Protein AF-A0AAU6WUU3-F1 (afdb_monomer_lite)

InterPro domains:
  IPR005627 CutC-like [PF03932] (4-73)
  IPR005627 CutC-like [PTHR12598] (5-78)
  IPR036822 CutC-like domain superfamily [G3DSA:3.20.20.380] (2-91)
  IPR036822 CutC-like domain superfamily [SSF110395] (5-78)

Secondary structure (DSSP, 8-state):
-HHHHHHHHHTT--EEEESSSSSSHHHHHHHHHHHHHHHTTSSEEEEESS--TTTHHHHHHHH--SEEE-----SSSSS--HHHHHHHH--

Structure (mmCIF, N/CA/C/O backbone):
data_AF-A0AAU6WUU3-F1
#
_entry.id   AF-A0AAU6WUU3-F1
#
loop_
_atom_site.group_PDB
_atom_site.id
_atom_site.type_symbol
_atom_site.label_atom_id
_atom_site.label_alt_id
_atom_site.label_comp_id
_atom_site.label_asym_id
_atom_site.label_entity_id
_atom_site.label_seq_id
_atom_site.pdbx_PDB_ins_code
_atom_site.Cartn_x
_atom_site.Cartn_y
_atom_site.Cartn_z
_atom_site.occupancy
_atom_site.B_iso_or_equiv
_atom_site.auth_seq_id
_atom_site.auth_comp_id
_atom_site.auth_asym_id
_atom_site.auth_atom_id
_atom_site.pdbx_PDB_model_num
ATOM 1 N N . MET A 1 1 ? -11.373 13.839 5.251 1.00 55.50 1 MET A N 1
ATOM 2 C CA . MET A 1 1 ? -11.170 12.369 5.193 1.00 55.50 1 MET A CA 1
ATOM 3 C C . MET A 1 1 ? -12.162 11.542 6.011 1.00 55.50 1 MET A C 1
ATOM 5 O O . MET A 1 1 ? -12.529 10.489 5.516 1.00 55.50 1 MET A O 1
ATOM 9 N N . LYS A 1 2 ? -12.651 11.976 7.190 1.00 61.03 2 LYS A N 1
ATOM 10 C CA . LYS A 1 2 ? -13.641 11.183 7.956 1.00 61.03 2 LYS A CA 1
ATOM 11 C C . LYS A 1 2 ? -14.955 10.932 7.196 1.00 61.03 2 LYS A C 1
ATOM 13 O O . LYS A 1 2 ? -15.363 9.789 7.075 1.00 61.03 2 LYS A O 1
ATOM 18 N N . ILE A 1 3 ? -15.569 11.969 6.611 1.00 63.94 3 ILE A N 1
ATOM 19 C CA . ILE A 1 3 ? -16.871 11.828 5.924 1.00 63.94 3 ILE A CA 1
ATOM 20 C C . ILE A 1 3 ? -16.821 10.818 4.752 1.00 63.94 3 ILE A C 1
ATOM 22 O O . ILE A 1 3 ? -17.722 9.986 4.674 1.00 63.94 3 ILE A O 1
ATOM 26 N N . PRO A 1 4 ? -15.801 10.822 3.864 1.00 83.12 4 PRO A N 1
ATOM 27 C CA . PRO A 1 4 ? -15.690 9.793 2.826 1.00 83.12 4 PRO A CA 1
ATOM 28 C C . PRO A 1 4 ? -15.481 8.369 3.359 1.00 83.12 4 PRO A C 1
ATOM 30 O O . PRO A 1 4 ? -16.125 7.450 2.866 1.00 83.12 4 PRO A O 1
ATOM 33 N N . LEU A 1 5 ? -14.624 8.177 4.370 1.00 94.00 5 LEU A N 1
ATOM 34 C CA . LEU A 1 5 ? -14.320 6.848 4.915 1.00 94.00 5 LEU A CA 1
ATOM 35 C C . LEU A 1 5 ? -15.561 6.179 5.520 1.00 94.00 5 LEU A C 1
ATOM 37 O O . LEU A 1 5 ? -15.867 5.036 5.190 1.00 94.00 5 LEU A O 1
ATOM 41 N N . GLU A 1 6 ? -16.302 6.907 6.358 1.00 95.25 6 GLU A N 1
ATOM 42 C CA . GLU A 1 6 ? -17.499 6.366 7.014 1.00 95.25 6 GLU A CA 1
ATOM 43 C C . GLU A 1 6 ? -18.594 5.996 6.008 1.00 95.25 6 GLU A C 1
ATOM 45 O O . GLU A 1 6 ? -19.302 5.011 6.199 1.00 95.25 6 GLU A O 1
ATOM 50 N N . LYS A 1 7 ? -18.705 6.734 4.896 1.00 95.44 7 LYS A N 1
ATOM 51 C CA . LYS A 1 7 ? -19.636 6.385 3.814 1.00 95.44 7 LYS A CA 1
ATOM 52 C C . LYS A 1 7 ? -19.250 5.073 3.136 1.00 95.44 7 LYS A C 1
ATOM 54 O O . LYS A 1 7 ? -20.117 4.233 2.929 1.00 95.44 7 LYS A O 1
ATOM 59 N N . VAL A 1 8 ? -17.965 4.877 2.831 1.00 95.50 8 VAL A N 1
ATOM 60 C CA . VAL A 1 8 ? -17.477 3.625 2.227 1.00 95.50 8 VAL A CA 1
ATOM 61 C C . VAL A 1 8 ? -17.732 2.437 3.162 1.00 95.50 8 VAL A C 1
ATOM 63 O O . VAL A 1 8 ? -18.215 1.400 2.708 1.00 95.50 8 VAL A O 1
ATOM 66 N N . ILE A 1 9 ? -17.497 2.609 4.467 1.00 96.12 9 ILE A N 1
ATOM 67 C CA . ILE A 1 9 ? -17.823 1.599 5.487 1.00 96.12 9 ILE A CA 1
ATOM 68 C C . ILE A 1 9 ? -19.334 1.328 5.524 1.00 96.12 9 ILE A C 1
ATOM 70 O O . ILE A 1 9 ? -19.745 0.169 5.512 1.00 96.12 9 ILE A O 1
ATOM 74 N N . GLY A 1 10 ? -20.165 2.374 5.521 1.00 96.94 10 GLY A N 1
ATOM 75 C CA . GLY A 1 10 ? -21.627 2.258 5.524 1.00 96.94 10 GLY A CA 1
ATOM 76 C C . GLY A 1 10 ? -22.197 1.549 4.292 1.00 96.94 10 GLY A C 1
ATOM 77 O O . GLY A 1 10 ? -23.222 0.881 4.393 1.00 96.94 10 GLY A O 1
ATOM 78 N N . CYS A 1 11 ? -21.511 1.621 3.148 1.00 96.88 11 CYS A N 1
ATOM 79 C CA . CYS A 1 11 ? -21.843 0.843 1.951 1.00 96.88 11 CYS A CA 1
ATOM 80 C C . CYS A 1 11 ? -21.464 -0.648 2.055 1.00 96.88 11 CYS A C 1
ATOM 82 O O . CYS A 1 11 ? -21.821 -1.423 1.173 1.00 96.88 11 CYS A O 1
ATOM 84 N N . GLY A 1 12 ? -20.740 -1.064 3.099 1.00 96.88 12 GLY A N 1
ATOM 85 C CA . GLY A 1 12 ? -20.371 -2.461 3.338 1.00 96.88 12 GLY A CA 1
ATOM 86 C C . GLY A 1 12 ? -19.070 -2.920 2.672 1.00 96.88 12 GLY A C 1
ATOM 87 O O . GLY A 1 12 ? -18.747 -4.108 2.749 1.00 96.88 12 GLY A O 1
ATOM 88 N N . PHE A 1 13 ? -18.297 -2.013 2.060 1.00 97.56 13 PHE A N 1
ATOM 89 C CA . PHE A 1 13 ? -16.978 -2.347 1.517 1.00 97.56 13 PHE A CA 1
ATOM 90 C C . PHE A 1 13 ? -16.026 -2.823 2.620 1.00 97.56 13 PHE A C 1
ATOM 92 O O . PHE A 1 13 ? -16.068 -2.350 3.755 1.00 97.56 13 PHE A O 1
ATOM 99 N N . LYS A 1 14 ? -15.145 -3.762 2.268 1.00 97.44 14 LYS A N 1
ATOM 100 C CA . LYS A 1 14 ? -14.171 -4.357 3.197 1.00 97.44 14 LYS A CA 1
ATOM 101 C C . LYS A 1 14 ? -12.754 -3.836 3.019 1.00 97.44 14 LYS A C 1
ATOM 103 O O . LYS A 1 14 ? -11.984 -3.875 3.974 1.00 97.44 14 LYS A O 1
ATOM 108 N N . THR A 1 15 ? -12.448 -3.281 1.851 1.00 98.00 15 THR A N 1
ATOM 109 C CA . THR A 1 15 ? -11.094 -2.863 1.496 1.00 98.00 15 THR A CA 1
ATOM 110 C C . THR A 1 15 ? -11.133 -1.611 0.623 1.00 98.00 15 THR A C 1
ATOM 112 O O . THR A 1 15 ? -11.998 -1.485 -0.245 1.00 98.00 15 THR A O 1
ATOM 115 N N . ILE A 1 16 ? -10.188 -0.692 0.831 1.00 97.19 16 ILE A N 1
ATOM 116 C CA . ILE A 1 16 ? -9.946 0.481 -0.020 1.00 97.19 16 ILE A CA 1
ATOM 117 C C . ILE A 1 16 ? -8.555 0.351 -0.640 1.00 97.19 16 ILE A C 1
ATOM 119 O O . ILE A 1 16 ? -7.569 0.360 0.092 1.00 97.19 16 ILE A O 1
ATOM 123 N N . LEU A 1 17 ? -8.469 0.294 -1.973 1.00 98.06 17 LEU A N 1
ATOM 124 C CA . LEU A 1 17 ? -7.209 0.442 -2.708 1.00 98.06 17 LEU A CA 1
ATOM 125 C C . LEU A 1 17 ? -6.925 1.927 -2.955 1.00 98.06 17 LEU A C 1
ATOM 127 O O . LEU A 1 17 ? -7.736 2.614 -3.578 1.00 98.06 17 LEU A O 1
ATOM 131 N N . THR A 1 18 ? -5.798 2.447 -2.468 1.00 97.62 18 THR A N 1
ATOM 132 C CA . THR A 1 18 ? -5.466 3.871 -2.633 1.00 97.62 18 THR A CA 1
ATOM 133 C C . THR A 1 18 ? -3.968 4.165 -2.533 1.00 97.62 18 THR A C 1
ATOM 135 O O . THR A 1 18 ? -3.235 3.490 -1.812 1.00 97.62 18 THR A O 1
ATOM 138 N N . SER A 1 19 ? -3.547 5.229 -3.219 1.00 98.06 19 SER A N 1
ATOM 139 C CA . SER A 1 19 ? -2.232 5.870 -3.107 1.00 98.06 19 SER A CA 1
ATOM 140 C C . SER A 1 19 ? -2.205 7.033 -2.112 1.00 98.06 19 SER A C 1
ATOM 142 O O . SER A 1 19 ? -1.196 7.714 -2.006 1.00 98.06 19 SER A O 1
ATOM 144 N N . GLY A 1 20 ? -3.298 7.308 -1.387 1.00 96.69 20 GLY A N 1
ATOM 145 C CA . GLY A 1 20 ? -3.356 8.428 -0.438 1.00 96.69 20 GLY A CA 1
ATOM 146 C C . GLY A 1 20 ? -3.725 9.771 -1.069 1.00 96.69 20 GLY A C 1
ATOM 147 O O . GLY A 1 20 ? -3.336 10.814 -0.547 1.00 96.69 20 GLY A O 1
ATOM 148 N N . GLN A 1 21 ? -4.501 9.752 -2.160 1.00 95.75 21 GLN A N 1
ATOM 149 C CA . GLN A 1 21 ? -4.907 10.946 -2.928 1.00 95.75 21 GLN 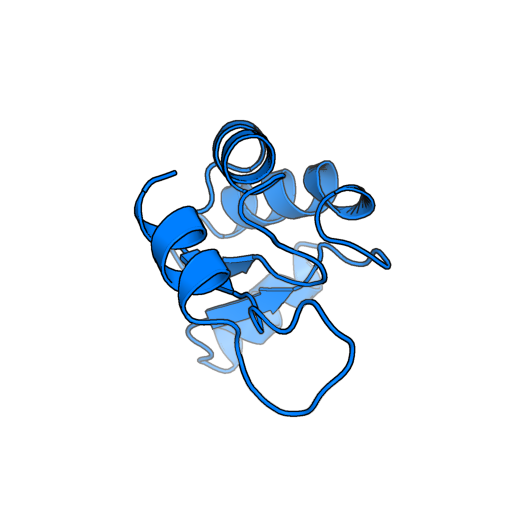A CA 1
ATOM 150 C C . GLN A 1 21 ? -3.718 11.702 -3.542 1.00 95.75 21 GLN A C 1
ATOM 152 O O . GLN A 1 21 ? -3.751 12.923 -3.655 1.00 95.75 21 GLN A O 1
ATOM 157 N N . GLN A 1 22 ? -2.671 10.968 -3.918 1.00 97.75 22 GLN A N 1
ATOM 158 C CA . GLN A 1 22 ? -1.484 11.488 -4.594 1.00 97.75 22 GLN A CA 1
ATOM 159 C C . GLN A 1 22 ? -1.114 10.591 -5.787 1.00 97.75 22 GLN A C 1
ATOM 161 O O . GLN A 1 22 ? -1.600 9.455 -5.854 1.00 97.75 22 GLN A O 1
ATOM 166 N N . PRO A 1 23 ? -0.276 11.059 -6.731 1.00 97.31 23 PRO A N 1
ATOM 167 C CA . PRO A 1 23 ? 0.123 10.269 -7.899 1.00 97.31 23 PRO A CA 1
ATOM 168 C C . PRO A 1 23 ? 0.805 8.940 -7.547 1.00 97.31 23 PRO A C 1
ATOM 170 O O . PRO A 1 23 ? 0.606 7.944 -8.242 1.00 97.31 23 PRO A O 1
ATOM 173 N N . SER A 1 24 ? 1.556 8.899 -6.443 1.00 97.69 24 SER A N 1
ATOM 174 C CA . SER A 1 24 ? 2.236 7.698 -5.961 1.00 97.69 24 SER A CA 1
ATOM 175 C C . SER A 1 24 ? 2.028 7.453 -4.467 1.00 97.69 24 SER A C 1
ATOM 177 O O . SER A 1 24 ? 1.716 8.358 -3.689 1.00 97.69 24 SER A O 1
ATOM 179 N N . VAL A 1 25 ? 2.246 6.205 -4.054 1.00 97.62 25 VAL A N 1
ATOM 180 C CA . VAL A 1 25 ? 2.230 5.786 -2.648 1.00 97.62 25 VAL A CA 1
ATOM 181 C C . VAL A 1 25 ? 3.250 6.554 -1.800 1.00 97.62 25 VAL A C 1
ATOM 183 O O . VAL A 1 25 ? 2.956 6.912 -0.660 1.00 97.62 25 VAL A O 1
ATOM 186 N N . SER A 1 26 ? 4.424 6.848 -2.367 1.00 97.88 26 SER A N 1
ATOM 187 C CA . SER A 1 26 ? 5.496 7.592 -1.703 1.00 97.88 26 SER A CA 1
ATOM 188 C C . SER A 1 26 ? 5.086 9.036 -1.424 1.00 97.88 26 SER A C 1
ATOM 190 O O . SER A 1 26 ? 5.296 9.525 -0.314 1.00 97.88 26 SER A O 1
ATOM 192 N N . GLU A 1 27 ? 4.433 9.696 -2.383 1.00 98.31 27 GLU A N 1
ATOM 193 C CA . GLU A 1 27 ? 3.900 11.054 -2.208 1.00 98.31 27 GLU A CA 1
ATOM 194 C C . GLU A 1 27 ? 2.702 11.088 -1.246 1.00 98.31 27 GLU A C 1
ATOM 196 O O . GLU A 1 27 ? 2.522 12.049 -0.499 1.00 98.31 27 GLU A O 1
ATOM 201 N N . GLY A 1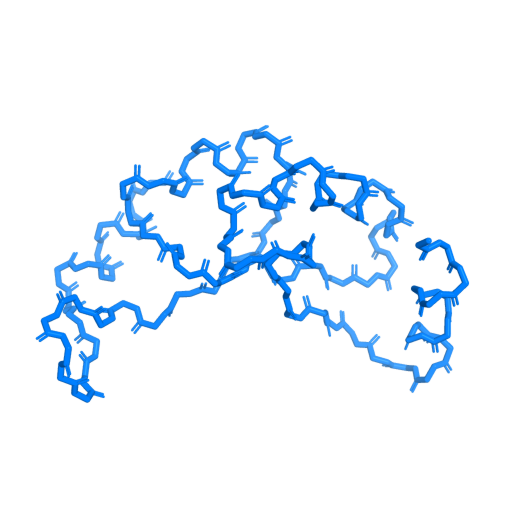 28 ? 1.882 10.034 -1.218 1.00 98.06 28 GLY A N 1
ATOM 202 C CA . GLY A 1 28 ? 0.683 9.965 -0.382 1.00 98.06 28 GLY A CA 1
ATOM 203 C C . GLY A 1 28 ? 0.869 9.373 1.015 1.00 98.06 28 GLY A C 1
ATOM 204 O O . GLY A 1 28 ? -0.117 9.267 1.751 1.00 98.06 28 GLY A O 1
ATOM 205 N N . LYS A 1 29 ? 2.091 8.999 1.419 1.00 98.06 29 LYS A N 1
ATOM 206 C CA . LYS A 1 29 ? 2.355 8.253 2.667 1.00 98.06 29 LYS A CA 1
ATOM 207 C C . LYS A 1 29 ? 1.798 8.909 3.936 1.00 98.06 29 LYS A C 1
ATOM 209 O O . LYS A 1 29 ? 1.305 8.210 4.819 1.00 98.06 29 LYS A O 1
ATOM 214 N N . GLU A 1 30 ? 1.784 10.241 4.016 1.00 98.19 30 GLU A N 1
ATOM 215 C CA . GLU A 1 30 ? 1.182 10.962 5.150 1.00 98.19 30 GLU A CA 1
ATOM 216 C C . GLU A 1 30 ? -0.336 10.784 5.233 1.00 98.19 30 GLU A C 1
ATOM 218 O O . GLU A 1 30 ? -0.892 10.567 6.313 1.00 98.19 30 GLU A O 1
ATOM 223 N N . ASN A 1 31 ? -1.021 10.862 4.094 1.00 97.75 31 ASN A N 1
ATOM 224 C CA . ASN A 1 31 ? -2.463 10.656 4.025 1.00 97.75 31 ASN A CA 1
ATOM 225 C C . ASN A 1 31 ? -2.816 9.192 4.283 1.00 97.75 31 ASN A C 1
ATOM 227 O O . ASN A 1 31 ? -3.802 8.913 4.964 1.00 97.75 31 ASN A O 1
ATOM 231 N N . LEU A 1 32 ? -1.994 8.265 3.786 1.00 98.12 32 LEU A N 1
ATOM 232 C CA . LEU A 1 32 ? -2.141 6.833 4.034 1.00 98.12 32 LEU A CA 1
ATOM 233 C C . LEU A 1 32 ? -2.018 6.506 5.520 1.00 98.12 32 LEU A C 1
ATOM 235 O O . LEU A 1 32 ? -2.896 5.833 6.049 1.00 98.12 32 LEU A O 1
ATOM 239 N N . LYS A 1 33 ? -1.006 7.043 6.214 1.00 98.50 33 LYS A N 1
ATOM 240 C CA . LYS A 1 33 ? -0.858 6.887 7.668 1.00 98.50 33 LYS A CA 1
ATOM 241 C C . LYS A 1 33 ? -2.119 7.341 8.409 1.00 98.50 33 LYS A C 1
ATOM 243 O O . LYS A 1 33 ? -2.707 6.565 9.158 1.00 98.50 33 LYS A O 1
ATOM 248 N N . LYS A 1 34 ? -2.590 8.563 8.128 1.00 97.62 34 LYS A N 1
ATOM 249 C CA . LYS A 1 34 ? -3.827 9.105 8.720 1.00 97.62 34 LYS A CA 1
ATOM 250 C C . LYS A 1 34 ? -5.032 8.210 8.423 1.00 97.62 34 LYS A C 1
ATOM 252 O O . LYS A 1 34 ? -5.883 8.016 9.285 1.00 97.62 34 LYS A O 1
ATOM 257 N N . LEU A 1 35 ? -5.132 7.673 7.207 1.00 97.12 35 LEU A N 1
ATOM 258 C CA . LEU A 1 35 ? -6.242 6.817 6.796 1.00 97.12 35 LEU A CA 1
ATOM 259 C C . LEU A 1 35 ? -6.209 5.448 7.489 1.00 97.12 35 LEU A C 1
ATOM 261 O O . LEU A 1 35 ? -7.255 4.984 7.936 1.00 97.12 35 LEU A O 1
ATOM 265 N N . VAL A 1 36 ? -5.031 4.833 7.625 1.00 97.94 36 VAL A N 1
ATOM 266 C CA . VAL A 1 36 ? -4.833 3.589 8.384 1.00 97.94 36 VAL A CA 1
ATOM 267 C C . VAL A 1 36 ? -5.236 3.796 9.844 1.00 97.94 36 VAL A C 1
ATOM 269 O O . VAL A 1 36 ? -6.039 3.021 10.362 1.00 97.94 36 VAL A O 1
ATOM 272 N N . GLU A 1 37 ? -4.778 4.876 10.481 1.00 97.38 37 GLU A N 1
ATOM 273 C CA . GLU A 1 37 ? -5.152 5.225 11.859 1.00 97.38 37 GLU A CA 1
ATOM 274 C C . GLU A 1 37 ? -6.670 5.440 12.002 1.00 97.38 37 GLU A C 1
ATOM 276 O O . GLU A 1 37 ? -7.308 4.855 12.877 1.00 97.38 37 GLU A O 1
ATOM 281 N N . LEU A 1 38 ? -7.279 6.221 11.102 1.00 96.56 38 LEU A N 1
ATOM 282 C CA . LEU A 1 38 ? -8.723 6.489 11.102 1.00 96.56 38 LEU A CA 1
ATOM 283 C C . LEU A 1 38 ? -9.573 5.247 10.811 1.00 96.56 38 LEU A C 1
ATOM 285 O O . LEU A 1 38 ? -10.710 5.163 11.286 1.00 96.56 38 LEU A O 1
ATOM 289 N N . SER A 1 39 ? -9.055 4.293 10.032 1.00 96.31 39 SER A N 1
ATOM 290 C CA . SER A 1 39 ? -9.753 3.037 9.748 1.00 96.31 39 SER A CA 1
ATOM 291 C C . SER A 1 39 ? -10.025 2.262 11.034 1.00 96.31 39 SER A C 1
ATOM 293 O O . SER A 1 39 ? -11.088 1.654 11.161 1.00 96.31 39 SER A O 1
ATOM 295 N N . ALA A 1 40 ? -9.103 2.326 12.005 1.00 95.94 40 ALA A N 1
ATOM 296 C CA . ALA A 1 40 ? -9.166 1.595 13.267 1.00 95.94 40 ALA A CA 1
ATOM 297 C C . ALA A 1 40 ? -9.534 0.105 13.078 1.00 95.94 40 ALA A C 1
ATOM 299 O O . ALA A 1 40 ? -10.262 -0.471 13.881 1.00 95.94 40 ALA A O 1
ATOM 300 N N . GLY A 1 41 ? -9.094 -0.504 11.967 1.00 95.75 41 GLY A N 1
ATOM 301 C CA . GLY A 1 41 ? -9.383 -1.902 11.627 1.00 95.75 41 GLY A CA 1
ATOM 302 C C . GLY A 1 41 ? -10.814 -2.193 11.156 1.00 95.75 41 GLY A C 1
ATOM 303 O O . GLY A 1 41 ? -11.136 -3.348 10.898 1.00 95.75 41 GLY A O 1
ATOM 304 N N . ARG A 1 42 ? -11.676 -1.179 11.011 1.00 97.06 42 ARG A N 1
ATOM 305 C CA . ARG A 1 42 ? -13.070 -1.339 10.550 1.00 97.06 42 ARG A CA 1
ATOM 306 C C . ARG A 1 42 ? -13.174 -1.625 9.050 1.00 97.06 42 ARG A C 1
ATOM 308 O O . ARG A 1 42 ? -14.170 -2.179 8.598 1.00 97.06 42 ARG A O 1
ATOM 315 N N . ILE A 1 43 ? -12.155 -1.222 8.295 1.00 97.56 43 ILE A N 1
ATOM 316 C CA . ILE A 1 43 ? -11.990 -1.476 6.865 1.00 97.56 43 ILE A CA 1
ATOM 317 C C . ILE A 1 43 ? -10.498 -1.595 6.563 1.00 97.56 43 ILE A C 1
ATOM 319 O O . ILE A 1 43 ? -9.681 -0.899 7.170 1.00 97.56 43 ILE A O 1
ATOM 323 N N . GLU A 1 44 ? -10.130 -2.483 5.649 1.00 98.12 44 GLU A N 1
ATOM 324 C CA . GLU A 1 44 ? -8.739 -2.680 5.262 1.00 98.12 44 GLU A CA 1
ATOM 325 C C . GLU A 1 44 ? -8.282 -1.575 4.307 1.00 98.12 44 GLU A C 1
ATOM 327 O O . GLU A 1 44 ? -8.974 -1.222 3.351 1.00 98.12 44 GLU A O 1
ATOM 332 N N . ILE A 1 45 ? -7.090 -1.033 4.547 1.00 98.12 45 ILE A N 1
ATOM 333 C CA . ILE A 1 45 ? -6.445 -0.101 3.622 1.00 98.12 45 ILE A CA 1
ATOM 334 C C . ILE A 1 45 ? -5.400 -0.888 2.835 1.00 98.12 45 ILE A C 1
ATOM 336 O O . ILE A 1 45 ? -4.375 -1.286 3.389 1.00 98.12 45 ILE A O 1
ATOM 340 N N . LEU A 1 46 ? -5.688 -1.131 1.557 1.00 98.44 46 LEU A N 1
ATOM 341 C CA . LEU A 1 46 ? -4.785 -1.762 0.603 1.00 98.44 46 LEU A CA 1
ATOM 342 C C . LEU A 1 46 ? -3.950 -0.665 -0.061 1.00 98.44 46 LEU A C 1
ATOM 344 O O . LEU A 1 46 ? -4.424 0.087 -0.914 1.00 98.44 46 LEU A O 1
ATOM 348 N N . VAL A 1 47 ? -2.705 -0.537 0.375 1.00 98.44 47 VAL 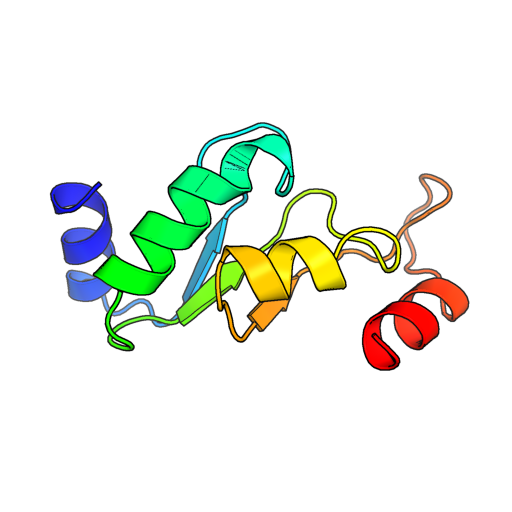A N 1
ATOM 349 C CA . VAL A 1 47 ? -1.821 0.551 -0.045 1.00 98.44 47 VAL A CA 1
ATOM 350 C C . VAL A 1 47 ? -1.197 0.227 -1.405 1.00 98.44 47 VAL A C 1
ATOM 352 O O . VAL A 1 47 ? -0.548 -0.805 -1.551 1.00 98.44 47 VAL A O 1
ATOM 355 N N . GLY A 1 48 ? -1.366 1.093 -2.407 1.00 97.44 48 GLY A N 1
ATOM 356 C CA . GLY A 1 48 ? -0.853 0.846 -3.760 1.00 97.44 48 GLY A CA 1
ATOM 357 C C . GLY A 1 48 ? -0.696 2.108 -4.608 1.00 97.44 48 GLY A C 1
ATOM 358 O O . GLY A 1 48 ? -1.033 3.203 -4.175 1.00 97.44 48 GLY A O 1
ATOM 359 N N . GLY A 1 49 ? -0.178 1.951 -5.830 1.00 95.81 49 GLY A N 1
ATOM 360 C CA . GLY A 1 49 ? 0.143 3.060 -6.743 1.00 95.81 49 GLY A CA 1
ATOM 361 C C . GLY A 1 49 ? 1.646 3.335 -6.805 1.00 95.81 49 GLY A C 1
ATOM 362 O O 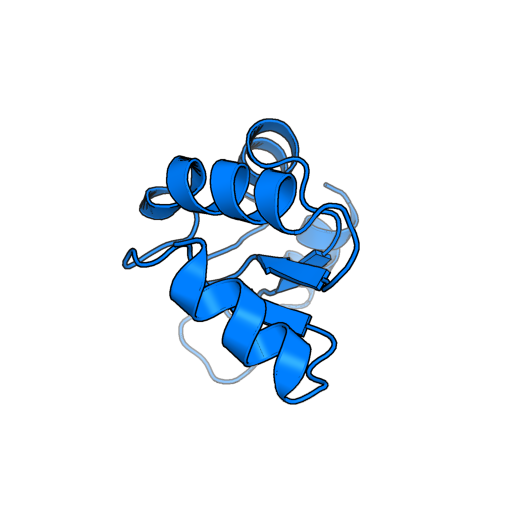. GLY A 1 49 ? 2.160 4.194 -6.095 1.00 95.81 49 GLY A O 1
ATOM 363 N N . GLY A 1 50 ? 2.361 2.570 -7.635 1.00 95.94 50 GLY A N 1
ATOM 364 C CA . GLY A 1 50 ? 3.824 2.671 -7.767 1.00 95.94 50 GLY A CA 1
ATOM 365 C C . GLY A 1 50 ? 4.628 1.951 -6.675 1.00 95.94 50 GLY A C 1
ATOM 366 O O . GLY A 1 50 ? 5.817 2.204 -6.521 1.00 95.94 50 GLY A O 1
ATOM 367 N N . LEU A 1 51 ? 4.001 1.054 -5.909 1.00 97.75 51 LEU A N 1
ATOM 368 C CA . LEU A 1 51 ? 4.683 0.271 -4.876 1.00 97.75 51 LEU A CA 1
ATOM 369 C C . LEU A 1 51 ? 5.614 -0.783 -5.499 1.00 97.75 51 LEU A C 1
ATOM 371 O O . LEU A 1 51 ? 5.206 -1.513 -6.409 1.00 97.75 51 LEU A O 1
ATOM 375 N N . ARG A 1 52 ? 6.853 -0.863 -5.022 1.00 97.75 52 ARG A N 1
ATOM 376 C CA . ARG A 1 52 ? 7.909 -1.769 -5.496 1.00 97.75 52 ARG A CA 1
ATOM 377 C C . ARG A 1 52 ? 8.733 -2.281 -4.317 1.00 97.75 52 ARG A C 1
ATOM 379 O O . ARG A 1 52 ? 8.666 -1.723 -3.222 1.00 97.75 52 ARG A O 1
ATOM 386 N N . SER A 1 53 ? 9.533 -3.312 -4.553 1.00 98.19 53 SER A N 1
ATOM 387 C CA . SER A 1 53 ? 10.499 -3.843 -3.585 1.00 98.19 53 SER A CA 1
ATOM 388 C C . SER A 1 53 ? 11.425 -2.752 -3.030 1.00 98.19 53 SER A C 1
ATOM 390 O O . SER A 1 53 ? 11.778 -2.773 -1.858 1.00 98.19 53 SER A O 1
ATOM 392 N N . THR A 1 54 ? 11.729 -1.730 -3.832 1.00 97.38 54 THR A N 1
ATOM 393 C CA . THR A 1 54 ? 12.580 -0.596 -3.451 1.00 97.38 54 THR A CA 1
ATOM 394 C C . THR A 1 54 ? 11.950 0.400 -2.476 1.00 97.38 54 THR A C 1
ATOM 396 O O . THR A 1 54 ? 12.681 1.210 -1.914 1.00 97.38 54 THR A O 1
ATOM 399 N N . ASN A 1 55 ? 10.624 0.397 -2.281 1.00 97.81 55 ASN A N 1
ATOM 400 C CA . ASN A 1 55 ? 9.949 1.367 -1.403 1.00 97.81 55 ASN A CA 1
ATOM 401 C C . ASN A 1 55 ? 8.969 0.755 -0.392 1.00 97.81 55 ASN A C 1
ATOM 403 O O . ASN A 1 55 ? 8.497 1.464 0.498 1.00 97.81 55 ASN A O 1
ATOM 407 N N . ILE A 1 56 ? 8.651 -0.539 -0.492 1.00 9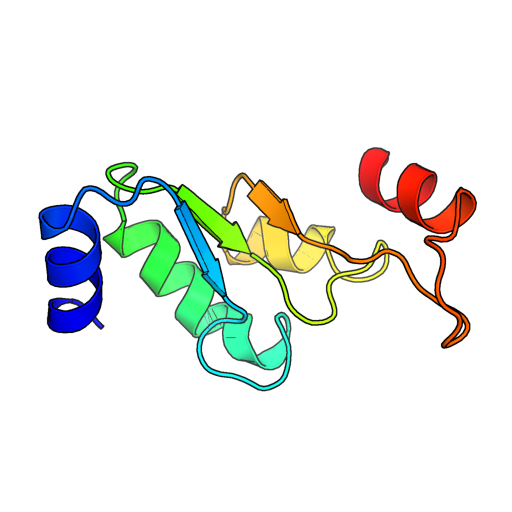8.06 56 ILE A N 1
ATOM 408 C CA . ILE A 1 56 ? 7.632 -1.167 0.355 1.00 98.06 56 ILE A CA 1
ATOM 409 C C . ILE A 1 56 ? 7.978 -1.119 1.849 1.00 98.06 56 ILE A C 1
ATOM 411 O O . ILE A 1 56 ? 7.074 -0.886 2.650 1.00 98.06 56 ILE A O 1
ATOM 415 N N . GLU A 1 57 ? 9.247 -1.287 2.232 1.00 98.00 57 GLU A N 1
ATOM 416 C CA . GLU A 1 57 ? 9.672 -1.249 3.640 1.00 98.00 57 GLU A CA 1
ATOM 417 C C . GLU A 1 57 ? 9.400 0.123 4.267 1.00 98.00 57 GLU A C 1
ATOM 419 O O . GLU A 1 57 ? 8.682 0.209 5.262 1.00 98.00 57 GLU A O 1
ATOM 424 N N . GLU A 1 58 ? 9.858 1.207 3.630 1.00 97.94 58 GLU A N 1
ATOM 425 C CA . GLU A 1 58 ? 9.616 2.577 4.101 1.00 97.94 58 GLU A CA 1
ATOM 426 C C . GLU A 1 58 ? 8.112 2.855 4.238 1.00 97.94 58 GLU A C 1
ATOM 428 O O . GLU A 1 58 ? 7.645 3.368 5.259 1.00 97.94 58 GLU A O 1
ATOM 433 N N . ILE A 1 59 ? 7.324 2.490 3.221 1.00 98.44 59 ILE A N 1
ATOM 434 C CA . ILE A 1 59 ? 5.876 2.716 3.233 1.00 98.44 59 ILE A CA 1
ATOM 435 C C . ILE A 1 59 ? 5.207 1.904 4.345 1.00 98.44 59 ILE A C 1
ATOM 437 O O . ILE A 1 59 ? 4.337 2.434 5.049 1.00 98.44 59 ILE A O 1
ATOM 441 N N . ARG A 1 60 ? 5.606 0.644 4.544 1.00 98.19 60 ARG A N 1
ATOM 442 C CA . ARG A 1 60 ? 5.101 -0.217 5.621 1.00 98.19 60 ARG A CA 1
ATOM 443 C C . ARG A 1 60 ? 5.419 0.379 6.983 1.00 98.19 60 ARG A C 1
ATOM 445 O O . ARG A 1 60 ? 4.524 0.503 7.823 1.00 98.19 60 ARG A O 1
ATOM 452 N N . GLU A 1 61 ? 6.659 0.793 7.197 1.00 98.25 61 GLU A N 1
ATOM 453 C CA . GLU A 1 61 ? 7.095 1.373 8.460 1.00 98.25 61 GLU A CA 1
ATOM 454 C C . GLU A 1 61 ? 6.407 2.702 8.761 1.00 98.25 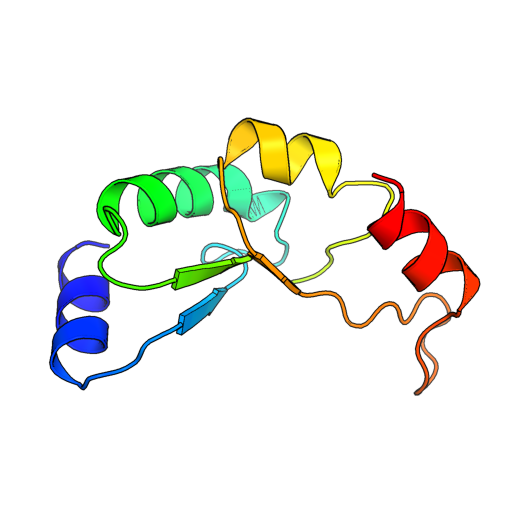61 GLU A C 1
ATOM 456 O O . GLU A 1 61 ? 6.016 2.934 9.909 1.00 98.25 61 GLU A O 1
ATOM 461 N N . TYR A 1 62 ? 6.218 3.549 7.750 1.00 98.38 62 TYR A N 1
ATOM 462 C CA . TYR A 1 62 ? 5.636 4.875 7.920 1.00 98.38 62 TYR A CA 1
ATOM 463 C C . TYR A 1 62 ? 4.118 4.828 8.133 1.00 98.38 62 TYR A C 1
ATOM 465 O O . TYR A 1 62 ? 3.584 5.510 9.010 1.00 98.38 62 TYR A O 1
ATOM 473 N N . THR A 1 63 ? 3.411 4.019 7.338 1.00 98.25 63 THR A N 1
ATOM 474 C CA . THR A 1 63 ? 1.937 3.964 7.344 1.00 98.25 63 THR A CA 1
ATOM 475 C C . THR A 1 63 ? 1.368 2.959 8.337 1.00 98.25 63 THR A C 1
ATOM 477 O O . THR A 1 63 ? 0.201 3.073 8.704 1.00 98.25 63 THR A O 1
ATOM 480 N N . LYS A 1 64 ? 2.167 1.964 8.749 1.00 98.06 64 LYS A N 1
ATOM 481 C CA . LYS A 1 64 ? 1.731 0.790 9.525 1.00 98.06 64 LYS A CA 1
ATOM 482 C C . LYS A 1 64 ? 0.609 -0.017 8.852 1.00 98.06 64 LYS A C 1
ATOM 484 O O . LYS A 1 64 ? -0.097 -0.773 9.522 1.00 98.06 64 LYS A O 1
ATOM 489 N N . ALA A 1 65 ? 0.436 0.127 7.536 1.00 97.69 65 ALA A N 1
ATOM 490 C CA . ALA A 1 65 ? -0.503 -0.681 6.769 1.00 97.69 65 ALA A CA 1
ATOM 491 C C . ALA A 1 65 ? -0.093 -2.162 6.768 1.00 97.69 65 ALA A C 1
ATOM 493 O O . ALA A 1 65 ? 1.087 -2.499 6.852 1.00 97.69 65 ALA A O 1
ATOM 494 N N . LYS A 1 66 ? -1.089 -3.046 6.659 1.00 96.75 66 LYS A N 1
ATOM 495 C CA . LYS A 1 66 ? -0.888 -4.506 6.642 1.00 96.75 66 LYS A CA 1
ATOM 496 C C . LYS A 1 66 ? -0.919 -5.105 5.240 1.00 96.75 66 LYS A C 1
ATOM 498 O O . LYS A 1 66 ? -0.358 -6.173 5.030 1.00 96.75 66 LYS A O 1
ATOM 503 N N . TYR A 1 67 ? -1.583 -4.433 4.304 1.00 97.88 67 TYR A N 1
ATOM 504 C CA . TYR A 1 67 ? -1.824 -4.947 2.964 1.00 97.88 67 TYR A CA 1
ATOM 505 C C . TYR A 1 67 ? -1.325 -3.960 1.920 1.00 97.88 67 TYR A C 1
ATOM 507 O O . TYR A 1 67 ? -1.582 -2.757 2.008 1.00 97.88 67 TYR A O 1
ATOM 515 N N . PHE A 1 68 ? -0.649 -4.495 0.908 1.00 98.12 68 PHE A N 1
ATOM 516 C CA . PHE A 1 68 ? -0.029 -3.724 -0.158 1.00 98.12 68 PHE A CA 1
ATOM 517 C C . PHE A 1 68 ? -0.407 -4.300 -1.520 1.00 98.12 68 PHE A C 1
ATOM 519 O O . PHE A 1 68 ? -0.596 -5.507 -1.667 1.00 98.12 68 PHE A O 1
ATOM 526 N N . HIS A 1 69 ? -0.517 -3.429 -2.516 1.00 98.12 69 HIS A N 1
ATOM 527 C CA . HIS A 1 69 ? -0.822 -3.781 -3.892 1.00 98.12 69 HIS A CA 1
ATOM 528 C C . HIS A 1 69 ? 0.271 -3.260 -4.824 1.00 98.12 69 HIS A C 1
ATOM 530 O O . HIS A 1 69 ? 0.557 -2.061 -4.868 1.00 98.12 69 HIS A O 1
ATOM 536 N N . SER A 1 70 ? 0.831 -4.169 -5.616 1.00 97.94 70 SER A N 1
ATOM 537 C CA . SER A 1 70 ? 1.742 -3.861 -6.711 1.00 97.94 70 SER A CA 1
ATOM 538 C C . SER A 1 70 ? 1.315 -4.631 -7.952 1.00 97.94 70 SER A C 1
ATOM 540 O O . SER A 1 70 ? 0.910 -5.787 -7.853 1.00 97.94 70 SER A O 1
ATOM 542 N N . SER A 1 71 ? 1.439 -4.002 -9.122 1.00 97.31 71 SER A N 1
ATOM 543 C CA . SER A 1 71 ? 1.354 -4.725 -10.392 1.00 97.31 71 SER A CA 1
ATOM 544 C C . SER A 1 71 ? 2.586 -5.595 -10.641 1.00 97.31 71 SER A C 1
ATOM 546 O O . SER A 1 71 ? 2.514 -6.509 -11.453 1.00 97.31 71 SER A O 1
ATOM 548 N N . ALA A 1 72 ? 3.717 -5.285 -9.989 1.00 97.94 72 ALA A N 1
ATOM 549 C CA . ALA A 1 72 ? 5.031 -5.883 -10.231 1.00 97.94 72 ALA A CA 1
ATOM 550 C C . ALA A 1 72 ? 5.483 -5.867 -11.710 1.00 97.94 72 ALA A C 1
ATOM 552 O O . ALA A 1 72 ? 6.377 -6.608 -12.099 1.00 97.94 72 ALA A O 1
ATOM 553 N N . ILE A 1 73 ? 4.897 -4.998 -12.541 1.00 97.69 73 ILE A N 1
ATOM 554 C CA . ILE A 1 73 ? 5.323 -4.765 -13.928 1.00 97.69 73 ILE A CA 1
ATOM 555 C C . ILE A 1 73 ? 6.462 -3.740 -13.902 1.00 97.69 73 ILE A C 1
ATOM 557 O O . ILE A 1 73 ? 6.258 -2.609 -13.449 1.00 97.69 73 ILE A O 1
ATOM 561 N N . THR A 1 74 ? 7.658 -4.112 -14.350 1.00 96.06 74 THR A N 1
ATOM 562 C CA . THR A 1 74 ? 8.877 -3.285 -14.219 1.00 96.06 74 THR A CA 1
ATOM 563 C C . THR A 1 74 ? 9.432 -2.778 -15.548 1.00 96.06 74 THR A C 1
ATOM 565 O O . THR A 1 74 ? 10.195 -1.819 -15.554 1.00 96.06 74 THR A O 1
ATOM 568 N N . ASP A 1 75 ? 9.009 -3.361 -16.665 1.00 95.06 75 ASP A N 1
ATOM 569 C CA . ASP A 1 75 ? 9.516 -3.097 -18.016 1.00 95.06 75 ASP A CA 1
ATOM 570 C C . ASP A 1 75 ? 8.507 -2.359 -18.918 1.00 95.06 75 ASP A C 1
ATOM 572 O O . ASP A 1 75 ? 8.766 -2.133 -20.097 1.00 95.06 75 ASP A O 1
ATOM 576 N N . GLY A 1 76 ? 7.346 -1.980 -18.372 1.00 92.19 76 GLY A N 1
ATOM 577 C CA . GLY A 1 76 ? 6.249 -1.377 -19.135 1.00 92.19 76 GLY A CA 1
ATOM 578 C C . GLY A 1 76 ? 5.457 -2.372 -19.992 1.00 92.19 76 GLY A C 1
ATOM 579 O O . GLY A 1 76 ? 4.610 -1.950 -20.779 1.00 92.19 76 GLY A O 1
ATOM 580 N N . GLY A 1 77 ? 5.714 -3.674 -19.841 1.00 94.75 77 GLY A N 1
ATOM 581 C CA . GLY A 1 77 ? 4.966 -4.744 -20.487 1.00 94.75 77 GLY A CA 1
ATOM 582 C C . GLY A 1 77 ? 3.596 -5.001 -19.851 1.00 94.75 77 GLY A C 1
ATOM 583 O O . GLY A 1 77 ? 3.052 -4.198 -19.095 1.00 94.75 77 GLY A O 1
ATOM 584 N N . ALA A 1 78 ? 3.017 -6.160 -20.169 1.00 95.38 78 ALA A N 1
ATOM 585 C CA . ALA A 1 78 ? 1.697 -6.566 -19.677 1.00 95.38 78 ALA A CA 1
ATOM 586 C C . ALA A 1 78 ? 1.749 -7.531 -18.479 1.00 95.38 78 ALA A C 1
ATOM 588 O O . ALA A 1 78 ? 0.714 -7.816 -17.876 1.00 95.38 78 ALA A O 1
ATOM 589 N N . PHE A 1 79 ? 2.930 -8.057 -18.146 1.00 97.25 79 PHE A N 1
ATOM 590 C CA . PHE A 1 79 ? 3.090 -9.148 -17.189 1.00 97.25 79 PHE A CA 1
ATOM 591 C C . PHE A 1 79 ? 3.958 -8.736 -16.004 1.00 97.25 79 PHE A C 1
ATOM 593 O O . PHE A 1 79 ? 4.888 -7.944 -16.138 1.00 97.25 79 PHE A O 1
ATOM 600 N N . ALA A 1 80 ? 3.639 -9.284 -14.834 1.00 97.88 80 ALA A N 1
ATOM 601 C CA . ALA A 1 80 ? 4.445 -9.098 -13.638 1.00 97.88 80 ALA A CA 1
ATOM 602 C C . ALA A 1 80 ? 5.816 -9.776 -13.794 1.00 97.88 80 ALA A C 1
ATOM 604 O O . ALA A 1 80 ? 5.899 -10.908 -14.274 1.00 97.88 80 ALA A O 1
ATOM 605 N N . SER A 1 81 ? 6.876 -9.114 -13.330 1.00 98.19 81 SER A N 1
ATOM 606 C CA . SER A 1 81 ? 8.201 -9.718 -13.181 1.00 98.19 81 SER A CA 1
ATOM 607 C C . SER A 1 81 ? 8.194 -10.674 -11.989 1.00 98.19 81 SER A C 1
ATOM 609 O O . SER A 1 81 ? 7.834 -10.296 -10.871 1.00 98.19 81 SER A O 1
ATOM 611 N N . ALA A 1 82 ? 8.612 -11.919 -12.223 1.00 97.94 82 ALA A N 1
ATOM 612 C CA . ALA A 1 82 ? 8.730 -12.920 -11.168 1.00 97.94 82 ALA A CA 1
ATOM 613 C C . ALA A 1 82 ? 9.775 -12.504 -10.121 1.00 97.94 82 ALA A C 1
ATOM 615 O O . ALA A 1 82 ? 9.560 -12.688 -8.924 1.00 97.94 82 ALA A O 1
ATOM 616 N N . GLU A 1 83 ? 10.871 -11.892 -10.569 1.00 98.12 83 GLU A N 1
ATOM 617 C CA . GLU A 1 83 ? 11.951 -11.376 -9.731 1.00 98.12 83 GLU A CA 1
ATOM 618 C C . GLU A 1 83 ? 11.436 -10.290 -8.783 1.00 98.12 83 GLU A C 1
ATOM 620 O O . GLU A 1 83 ? 11.697 -10.351 -7.582 1.00 98.12 83 GLU A O 1
ATOM 625 N N . GLU A 1 84 ? 10.643 -9.342 -9.292 1.00 98.19 84 GLU A N 1
ATOM 626 C CA . GLU A 1 84 ? 10.046 -8.284 -8.471 1.00 98.19 84 GLU A CA 1
ATOM 627 C C . GLU A 1 84 ? 9.025 -8.841 -7.471 1.00 98.19 84 GLU A C 1
ATOM 629 O O . GLU A 1 84 ? 8.990 -8.413 -6.318 1.00 98.19 84 GLU A O 1
ATOM 634 N N . VAL A 1 85 ? 8.219 -9.833 -7.864 1.00 98.12 85 VAL A N 1
ATOM 635 C CA . VAL A 1 85 ? 7.289 -10.503 -6.938 1.00 98.12 85 VAL A CA 1
ATOM 636 C C . VAL A 1 85 ? 8.047 -11.211 -5.811 1.00 98.12 85 VAL A C 1
ATOM 638 O O . VAL A 1 85 ? 7.644 -11.122 -4.648 1.00 98.12 85 VAL A O 1
ATOM 641 N N . VAL A 1 86 ? 9.155 -11.891 -6.124 1.00 98.38 86 VAL A N 1
ATOM 642 C CA . VAL A 1 86 ? 10.013 -12.521 -5.109 1.00 98.38 86 VAL A CA 1
ATOM 643 C C . VAL A 1 86 ? 10.638 -11.466 -4.195 1.00 98.38 86 VAL A C 1
ATOM 645 O O . VAL A 1 86 ? 10.630 -11.645 -2.978 1.00 98.38 86 VAL A O 1
ATOM 648 N N . ALA A 1 87 ? 11.123 -10.352 -4.745 1.00 98.19 87 ALA A N 1
ATOM 649 C CA . ALA A 1 87 ? 11.702 -9.262 -3.963 1.00 98.19 87 ALA A CA 1
ATOM 650 C C . ALA A 1 87 ? 10.675 -8.618 -3.010 1.00 98.19 87 ALA A C 1
ATOM 652 O O . ALA A 1 87 ? 10.955 -8.440 -1.825 1.00 98.19 87 ALA A O 1
ATOM 653 N N . LEU A 1 88 ? 9.453 -8.359 -3.486 1.00 97.31 88 LEU A N 1
ATOM 654 C CA . LEU A 1 88 ? 8.339 -7.851 -2.673 1.00 97.31 88 LEU A CA 1
ATOM 655 C C . LEU A 1 88 ? 7.938 -8.798 -1.535 1.00 97.31 88 LEU A C 1
ATOM 657 O O . LEU A 1 88 ? 7.487 -8.345 -0.489 1.00 97.31 88 LEU A O 1
ATOM 661 N N . LYS A 1 89 ? 8.065 -10.115 -1.730 1.00 94.94 89 LYS A N 1
ATOM 662 C CA . LYS A 1 89 ? 7.756 -11.106 -0.688 1.00 94.94 89 LYS A CA 1
ATOM 663 C C . LYS A 1 89 ? 8.807 -11.132 0.428 1.00 94.94 89 LYS A C 1
ATOM 665 O O . LYS A 1 89 ? 8.479 -11.497 1.554 1.00 94.94 89 LYS A O 1
ATOM 670 N N . ASN A 1 90 ? 10.054 -10.802 0.101 1.00 93.75 90 ASN A N 1
ATOM 671 C CA . ASN A 1 90 ? 11.204 -10.932 0.998 1.00 93.75 90 ASN A CA 1
ATOM 672 C C . ASN A 1 90 ? 11.579 -9.624 1.722 1.00 93.75 90 ASN A C 1
ATOM 674 O O . ASN A 1 90 ? 12.588 -9.602 2.422 1.00 93.75 90 ASN A O 1
ATOM 678 N N . THR A 1 91 ? 10.778 -8.572 1.544 1.00 86.00 91 THR A N 1
ATOM 679 C CA . THR A 1 91 ? 10.848 -7.266 2.227 1.00 86.00 91 THR A CA 1
ATOM 680 C C . THR A 1 91 ? 9.758 -7.180 3.301 1.00 86.00 91 THR A C 1
ATOM 682 O O . THR A 1 91 ? 9.970 -6.653 4.411 1.00 86.00 91 THR A O 1
#

Sequence (91 aa):
MKIPLEKVIGCGFKTILTSGQQPSVSEGKENLKKLVELSAGRIEILVGGGLRSTNIEEIREYTKAKYFHSSAITDGGAFASAEEVVALKNT

pLDDT: mean 95.75, std 6.96, range [55.5, 98.5]

Organism: NCBI:txid1854762

Foldseek 3Di:
DLVVVVVCLVVVAAEDEDCQPDQHVVVNLVSLLVVLVSCVNSHAYAHEHPDWLVCPVVSCVSNVHDHYDDQCDDPPDDHHDPVGVVSNVVD

Radius of gyration: 13.66 Å; chains: 1; bounding box: 34×25×34 Å